Protein AF-W2SS31-F1 (afdb_monomer_lite)

Radius of gyration: 16.58 Å; chains: 1; bounding box: 39×29×46 Å

Sequence (137 aa):
MSKYAPGTTPMRRLLHRMNEWLQSQGPSITYEDWSNKLEEIHVTLGNPLPKKIEWLACAGSKPNLRGYTCGVWTLAHAMAAEAYKTEEHSTTFKPLDEVLEPFHQFIVRFLSCEWCAKNFRKEVVTHKLDQVSTRRV

Secondary structure (DSSP, 8-state):
-TTT--S-HHHHHHHHHHHHHHHTS-S---HHHHHHHHHHHHHHTT--S-SS---STTB-SSTTSBTHHHHHHHHHHHHHHHHHHHTTT-SS--HIIIIIHHHHHHHHHH-S-HHHHHHHHHHHHHTTGGG--SS--

Organism: Necator americanus (NCBI:txid51031)

InterPro domains:
  IPR017905 ERV/ALR sulfhydryl oxidase domain [PF04777] (70-135)
  IPR017905 ERV/ALR sulfhydryl oxidase domain [PS51324] (61-137)
  IPR036774 ERV/ALR sulfhydryl oxidase domain superfamily [G3DSA:1.20.120.310] (58-137)
  IPR036774 ERV/ALR sulfhydryl oxidase domain superfamily [SSF69000] (60-135)
  IPR039798 Sulfhydryl oxidase [PTHR22897] (1-133)
  IPR040986 Sulfhydryl oxidase, flavin adenine dinucleotide (FAD) binding domain [PF18371] (1-61)
  IPR042568 Sulfhydryl oxidase, flavin adenine dinucleotide (FAD) binding domain superfamily [G3DSA:1.20.120.1960] (1-57)

Structure (mmCIF, N/CA/C/O backbone):
data_AF-W2SS31-F1
#
_entry.id   AF-W2SS31-F1
#
loop_
_atom_site.group_PDB
_atom_site.id
_atom_site.type_symbol
_atom_site.label_atom_id
_atom_site.label_alt_id
_atom_site.label_comp_id
_atom_site.label_asym_id
_atom_site.label_entity_id
_atom_site.label_seq_id
_atom_site.pdbx_PDB_ins_code
_atom_site.Cartn_x
_atom_site.Cartn_y
_atom_site.Cartn_z
_atom_site.occupancy
_atom_site.B_iso_or_equiv
_atom_site.auth_seq_id
_atom_site.auth_comp_id
_atom_site.auth_asym_id
_atom_site.auth_atom_id
_atom_site.pdbx_PDB_model_num
ATOM 1 N N . MET A 1 1 ? -0.296 -1.341 5.642 1.00 84.69 1 MET A N 1
ATOM 2 C CA . MET A 1 1 ? 0.264 -2.428 4.797 1.00 84.69 1 MET A CA 1
ATOM 3 C C . MET A 1 1 ? 0.860 -3.559 5.634 1.00 84.69 1 MET A C 1
ATOM 5 O O . MET A 1 1 ? 0.324 -4.651 5.573 1.00 84.69 1 MET A O 1
ATOM 9 N N . SER A 1 2 ? 1.904 -3.334 6.443 1.00 93.31 2 SER A N 1
ATOM 10 C CA . SER A 1 2 ? 2.594 -4.395 7.216 1.00 93.31 2 SER A CA 1
ATOM 11 C C . SER A 1 2 ? 1.685 -5.262 8.106 1.00 93.31 2 SER A C 1
ATOM 13 O O . SER A 1 2 ? 1.937 -6.458 8.243 1.00 93.31 2 SER A O 1
ATOM 15 N N . LYS A 1 3 ? 0.621 -4.676 8.673 1.00 94.38 3 LYS A N 1
ATOM 16 C CA . LYS A 1 3 ? -0.327 -5.360 9.567 1.00 94.38 3 LYS A CA 1
ATOM 17 C C . LYS A 1 3 ? -1.332 -6.260 8.827 1.00 94.38 3 LYS A C 1
ATOM 19 O O . LYS A 1 3 ? -1.432 -7.434 9.158 1.00 94.38 3 LYS A O 1
ATOM 24 N N . TYR A 1 4 ? -2.006 -5.734 7.797 1.00 95.81 4 TYR A N 1
ATOM 25 C CA . TYR A 1 4 ? -3.175 -6.382 7.169 1.00 95.81 4 TYR A CA 1
ATOM 26 C C . TYR A 1 4 ? -2.983 -6.838 5.714 1.00 95.81 4 TYR A C 1
ATOM 28 O O . TYR A 1 4 ? -3.898 -7.417 5.135 1.00 95.81 4 TYR A O 1
ATOM 36 N N . ALA A 1 5 ? -1.847 -6.546 5.069 1.00 94.62 5 ALA A N 1
ATOM 37 C CA . ALA A 1 5 ? -1.655 -6.931 3.670 1.00 94.62 5 ALA A CA 1
ATOM 38 C C . ALA A 1 5 ? -1.584 -8.465 3.526 1.00 94.62 5 ALA A C 1
ATOM 40 O O . ALA A 1 5 ? -0.729 -9.095 4.164 1.00 94.62 5 ALA A O 1
ATOM 41 N N . PRO A 1 6 ? -2.427 -9.071 2.669 1.00 92.50 6 PRO A N 1
ATOM 42 C CA . PRO A 1 6 ? -2.383 -10.504 2.425 1.00 92.50 6 PRO A CA 1
ATOM 43 C C . PRO A 1 6 ? -1.155 -10.867 1.586 1.00 92.50 6 PRO A C 1
ATOM 45 O O . PRO A 1 6 ? -0.845 -10.189 0.611 1.00 92.50 6 PRO A O 1
ATOM 48 N N . GLY A 1 7 ? -0.481 -11.966 1.921 1.00 92.50 7 GLY A N 1
ATOM 49 C CA . GLY A 1 7 ? 0.567 -12.545 1.080 1.00 92.50 7 GLY A CA 1
ATOM 50 C C . GLY A 1 7 ? 1.524 -13.460 1.836 1.00 92.50 7 GLY A C 1
ATOM 51 O O . GLY A 1 7 ? 1.314 -13.791 3.003 1.00 92.50 7 GLY A O 1
ATOM 52 N N . THR A 1 8 ? 2.577 -13.897 1.146 1.00 94.62 8 THR A N 1
ATOM 53 C CA . THR A 1 8 ? 3.532 -14.885 1.666 1.00 94.62 8 THR A CA 1
ATOM 54 C C . THR A 1 8 ? 4.381 -14.321 2.810 1.00 94.62 8 THR A C 1
ATOM 56 O O . THR A 1 8 ? 4.581 -13.109 2.930 1.00 94.62 8 THR A O 1
ATOM 59 N N . THR A 1 9 ? 4.940 -15.199 3.649 1.00 95.06 9 THR A N 1
ATOM 60 C CA . THR A 1 9 ? 5.824 -14.797 4.758 1.00 95.06 9 THR A CA 1
ATOM 61 C C . THR A 1 9 ? 6.988 -13.896 4.315 1.00 95.06 9 THR A C 1
ATOM 63 O O . THR A 1 9 ? 7.195 -12.867 4.962 1.00 95.06 9 THR A O 1
ATOM 66 N N . PRO A 1 10 ? 7.729 -14.193 3.225 1.00 95.81 10 PRO A N 1
ATOM 67 C CA . PRO A 1 10 ? 8.793 -13.307 2.745 1.00 95.81 10 PRO A CA 1
ATOM 68 C C . PRO A 1 10 ? 8.292 -11.907 2.366 1.00 95.81 10 PRO A C 1
ATOM 70 O O . PRO A 1 10 ? 8.909 -10.909 2.736 1.00 95.81 10 PRO A O 1
ATOM 73 N N . MET A 1 11 ? 7.137 -11.821 1.703 1.00 95.81 11 MET A N 1
ATOM 74 C CA . MET A 1 11 ? 6.527 -10.546 1.324 1.00 95.81 11 MET A CA 1
ATOM 75 C C . MET A 1 11 ? 6.117 -9.729 2.555 1.00 95.81 11 MET A C 1
ATOM 77 O O . MET A 1 11 ? 6.418 -8.540 2.650 1.00 95.81 11 MET A O 1
ATOM 81 N N . ARG A 1 12 ? 5.479 -10.368 3.543 1.00 95.88 12 ARG A N 1
ATOM 82 C CA . ARG A 1 12 ? 5.090 -9.706 4.797 1.00 95.88 12 ARG A CA 1
ATOM 83 C C . ARG A 1 12 ? 6.305 -9.215 5.586 1.00 95.88 12 ARG A C 1
ATOM 85 O O . ARG A 1 12 ? 6.264 -8.115 6.131 1.00 95.88 12 ARG A O 1
ATOM 92 N N . ARG A 1 13 ? 7.407 -9.976 5.594 1.00 97.19 13 ARG A N 1
ATOM 93 C CA . ARG A 1 13 ? 8.687 -9.545 6.188 1.00 97.19 13 ARG A CA 1
ATOM 94 C C . ARG A 1 13 ? 9.271 -8.323 5.484 1.00 97.19 13 ARG A C 1
ATOM 96 O O . ARG A 1 13 ? 9.768 -7.437 6.172 1.00 97.19 13 ARG A O 1
ATOM 103 N N . LEU A 1 14 ? 9.181 -8.244 4.154 1.00 97.62 14 LEU A N 1
ATOM 104 C CA . LEU A 1 14 ? 9.594 -7.049 3.410 1.00 97.62 14 LEU A CA 1
ATOM 105 C C . LEU A 1 14 ? 8.787 -5.828 3.856 1.00 97.62 14 LEU A C 1
ATOM 107 O O . LEU A 1 14 ? 9.374 -4.810 4.214 1.00 97.62 14 LEU A O 1
ATOM 111 N N . LEU A 1 15 ? 7.455 -5.941 3.900 1.00 97.19 15 LEU A N 1
ATOM 112 C CA . LEU A 1 15 ? 6.580 -4.844 4.329 1.00 97.19 15 LEU A CA 1
ATOM 113 C C . LEU A 1 15 ? 6.856 -4.412 5.775 1.00 97.19 15 LEU A C 1
ATOM 115 O O . LEU A 1 15 ? 6.804 -3.222 6.074 1.00 97.19 15 LEU A O 1
ATOM 119 N N . HIS A 1 16 ? 7.156 -5.362 6.662 1.00 97.62 16 HIS A N 1
ATOM 120 C CA . HIS A 1 16 ? 7.534 -5.072 8.043 1.00 97.62 16 HIS A CA 1
ATOM 121 C C . HIS A 1 16 ? 8.845 -4.285 8.123 1.00 97.62 16 HIS A C 1
ATOM 123 O O . HIS A 1 16 ? 8.864 -3.213 8.717 1.00 97.62 16 HIS A O 1
ATOM 129 N N . ARG A 1 17 ? 9.910 -4.760 7.463 1.00 98.12 17 ARG A N 1
ATOM 130 C CA . ARG A 1 17 ? 11.226 -4.097 7.482 1.00 98.12 17 ARG A CA 1
ATOM 131 C C . ARG A 1 17 ? 11.199 -2.714 6.839 1.00 98.12 17 ARG A C 1
ATOM 133 O O . ARG A 1 17 ? 11.830 -1.794 7.347 1.00 98.12 17 ARG A O 1
ATOM 140 N N . MET A 1 18 ? 10.445 -2.553 5.750 1.00 98.00 18 MET A N 1
ATOM 141 C CA . MET A 1 18 ? 10.223 -1.240 5.136 1.00 98.00 18 MET A CA 1
ATOM 142 C C . MET A 1 18 ? 9.489 -0.297 6.091 1.00 98.00 18 MET A C 1
ATOM 144 O O . MET A 1 18 ? 9.849 0.871 6.190 1.00 98.00 18 MET A O 1
ATOM 148 N N . ASN A 1 19 ? 8.484 -0.799 6.815 1.00 97.06 19 ASN A N 1
ATOM 149 C CA . ASN A 1 19 ? 7.773 -0.009 7.814 1.00 97.06 19 ASN A CA 1
ATOM 150 C C . ASN A 1 19 ? 8.692 0.397 8.975 1.00 97.06 19 ASN A C 1
ATOM 152 O O . ASN A 1 19 ? 8.699 1.563 9.340 1.00 97.06 19 ASN A O 1
ATOM 156 N N . GLU A 1 20 ? 9.483 -0.525 9.528 1.00 97.69 20 GLU A N 1
ATOM 157 C CA . GLU A 1 20 ? 10.458 -0.218 10.588 1.00 97.69 20 GLU A CA 1
ATOM 158 C C . GLU A 1 20 ? 11.462 0.848 10.146 1.00 97.69 20 GLU A C 1
ATOM 160 O O . GLU A 1 20 ? 11.696 1.810 10.873 1.00 97.69 20 GLU A O 1
ATOM 165 N N . TRP A 1 21 ? 12.009 0.715 8.934 1.00 97.88 21 TRP A N 1
ATOM 166 C CA . TRP A 1 21 ? 12.930 1.707 8.389 1.00 97.88 21 TRP A CA 1
ATOM 167 C C . TRP A 1 21 ? 12.265 3.071 8.196 1.00 97.88 21 TRP A C 1
ATOM 169 O O . TRP A 1 21 ? 12.849 4.076 8.586 1.00 97.88 21 TRP A O 1
ATOM 179 N N . LEU A 1 22 ? 11.046 3.123 7.647 1.00 96.62 22 LEU A N 1
ATOM 180 C CA . LEU A 1 22 ? 10.301 4.376 7.481 1.00 96.62 22 LEU A CA 1
ATOM 181 C C . LEU A 1 22 ? 10.075 5.097 8.815 1.00 96.62 22 LEU A C 1
ATOM 183 O O . LEU A 1 22 ? 10.226 6.312 8.877 1.00 96.62 22 LEU A O 1
ATOM 187 N N . GLN A 1 23 ? 9.742 4.361 9.880 1.00 96.00 23 GLN A N 1
ATOM 188 C CA . GLN A 1 23 ? 9.523 4.935 11.214 1.00 96.00 23 GLN A CA 1
ATOM 189 C C . GLN A 1 23 ? 10.809 5.490 11.845 1.00 96.00 23 GLN A C 1
ATOM 191 O O . GLN A 1 23 ? 10.730 6.315 12.751 1.00 96.00 23 GLN A O 1
ATOM 196 N N . SER A 1 24 ? 11.987 5.061 11.380 1.00 96.62 24 SER A N 1
ATOM 197 C CA . SER A 1 24 ? 13.268 5.611 11.830 1.00 96.62 24 SER A CA 1
ATOM 198 C C . SER A 1 24 ? 13.740 6.815 11.008 1.00 96.62 24 SER A C 1
ATOM 200 O O . SER A 1 24 ? 14.815 7.340 11.295 1.00 96.62 24 SER A O 1
ATOM 202 N N . GLN A 1 25 ? 13.010 7.216 9.961 1.00 96.88 25 GLN A N 1
ATOM 203 C CA . GLN A 1 25 ? 13.379 8.367 9.135 1.00 96.88 25 GLN A CA 1
ATOM 204 C C . GLN A 1 25 ? 12.856 9.680 9.726 1.00 96.88 25 GLN A C 1
ATOM 206 O O . GLN A 1 25 ? 11.920 9.709 10.524 1.00 96.88 25 GLN A O 1
ATOM 211 N N . GLY A 1 26 ? 13.487 10.783 9.321 1.00 94.56 26 GLY A N 1
ATOM 212 C CA . GLY A 1 26 ? 13.047 12.134 9.658 1.00 94.56 26 GLY A CA 1
ATOM 213 C C . GLY A 1 26 ? 11.804 12.583 8.868 1.00 94.56 26 GLY A C 1
ATOM 214 O O . GLY A 1 26 ? 11.118 11.773 8.247 1.00 94.56 26 GLY A O 1
ATOM 215 N N . PRO A 1 27 ? 11.507 13.895 8.845 1.00 95.25 27 PRO A N 1
ATOM 216 C CA . PRO A 1 27 ? 10.314 14.434 8.183 1.00 95.25 27 PRO A CA 1
ATOM 217 C C . PRO A 1 27 ? 10.323 14.294 6.651 1.00 95.25 27 PRO A C 1
ATOM 219 O O . PRO A 1 27 ? 9.293 14.505 6.012 1.00 95.25 27 PRO A O 1
ATOM 222 N N . SER A 1 28 ? 11.467 13.971 6.048 1.00 95.44 28 SER A N 1
ATOM 223 C CA . SER A 1 28 ? 11.618 13.803 4.607 1.00 95.44 28 SER A CA 1
ATOM 224 C C . SER A 1 28 ? 12.581 12.666 4.277 1.00 95.44 28 SER A C 1
ATOM 226 O O . SER A 1 28 ? 13.493 12.356 5.042 1.00 95.44 28 SER A O 1
ATOM 228 N N . ILE A 1 29 ? 12.361 12.064 3.109 1.00 97.19 29 ILE A N 1
ATOM 229 C CA . ILE A 1 29 ? 13.226 11.062 2.481 1.00 97.19 29 ILE A CA 1
ATOM 230 C C . ILE A 1 29 ? 13.355 11.397 0.998 1.00 97.19 29 ILE A C 1
ATOM 232 O O . ILE A 1 29 ? 12.419 11.949 0.407 1.00 97.19 29 ILE A O 1
ATOM 236 N N . THR A 1 30 ? 14.484 11.061 0.381 1.00 97.75 30 THR A N 1
ATOM 237 C CA . THR A 1 30 ? 14.607 11.160 -1.076 1.00 97.75 30 THR A CA 1
ATOM 238 C C . THR A 1 30 ? 14.072 9.898 -1.756 1.00 97.75 30 THR A C 1
ATOM 240 O O . THR A 1 30 ? 13.918 8.838 -1.145 1.00 97.75 30 THR A O 1
ATOM 243 N N . TYR A 1 31 ? 13.790 9.999 -3.057 1.00 96.75 31 TYR A N 1
ATOM 244 C CA . TYR A 1 31 ? 13.461 8.828 -3.875 1.00 96.75 31 TYR A CA 1
ATOM 245 C C . TYR A 1 31 ? 14.611 7.807 -3.912 1.00 96.75 31 TYR A C 1
ATOM 247 O O . TYR A 1 31 ? 14.365 6.601 -3.962 1.00 96.75 31 TYR A O 1
ATOM 255 N N . GLU A 1 32 ? 15.857 8.284 -3.884 1.00 98.31 32 GLU A N 1
ATOM 256 C CA . GLU A 1 32 ? 17.046 7.435 -3.899 1.00 98.31 32 GLU A CA 1
ATOM 257 C C . GLU A 1 32 ? 17.189 6.658 -2.586 1.00 98.31 32 GLU A C 1
ATOM 259 O O . GLU A 1 32 ? 17.354 5.440 -2.632 1.00 98.31 32 GLU A O 1
ATOM 264 N N . ASP A 1 33 ? 16.991 7.309 -1.432 1.00 97.88 33 ASP A N 1
ATOM 265 C CA . ASP A 1 33 ? 16.976 6.637 -0.122 1.00 97.88 33 ASP A CA 1
ATOM 266 C C . ASP A 1 33 ? 15.930 5.516 -0.083 1.00 97.88 33 ASP A C 1
ATOM 268 O O . ASP A 1 33 ? 16.221 4.384 0.312 1.00 97.88 33 ASP A O 1
ATOM 272 N N . TRP A 1 34 ? 14.712 5.820 -0.547 1.00 97.38 34 TRP A N 1
ATOM 273 C CA . TRP A 1 34 ? 13.617 4.855 -0.645 1.00 97.38 34 TRP A CA 1
ATOM 274 C C . TRP A 1 34 ? 13.975 3.664 -1.538 1.00 97.38 34 TRP A C 1
ATOM 276 O O . TRP A 1 34 ? 13.796 2.511 -1.141 1.00 97.38 34 TRP A O 1
ATOM 286 N N . SER A 1 35 ? 14.471 3.939 -2.745 1.00 97.56 35 SER A N 1
ATOM 287 C CA . SER A 1 35 ? 14.748 2.912 -3.753 1.00 97.56 35 SER A CA 1
ATOM 288 C C . SER A 1 35 ? 15.900 2.008 -3.327 1.00 97.56 35 SER A C 1
ATOM 290 O O . SER A 1 35 ? 15.775 0.786 -3.402 1.00 97.56 35 SER A O 1
ATOM 292 N N . ASN A 1 36 ? 16.978 2.596 -2.805 1.00 98.19 36 ASN A N 1
ATOM 293 C CA . ASN A 1 36 ? 18.135 1.856 -2.310 1.00 98.19 36 ASN A CA 1
ATOM 294 C C . ASN A 1 36 ? 17.750 0.967 -1.128 1.00 98.19 36 ASN A C 1
ATOM 296 O O . ASN A 1 36 ? 18.129 -0.206 -1.095 1.00 98.19 36 ASN A O 1
ATOM 300 N N . LYS A 1 37 ? 16.947 1.480 -0.186 1.00 98.25 37 LYS A N 1
ATOM 301 C CA . LYS A 1 37 ? 16.521 0.672 0.958 1.00 98.25 37 LYS A CA 1
ATOM 302 C C . LYS A 1 37 ? 15.588 -0.468 0.561 1.00 98.25 37 LYS A C 1
ATOM 304 O O . LYS A 1 37 ? 15.709 -1.576 1.091 1.00 98.25 37 LYS A O 1
ATOM 309 N N . LEU A 1 38 ? 14.659 -0.205 -0.357 1.00 97.25 38 LEU A N 1
ATOM 310 C CA . LEU A 1 38 ? 13.759 -1.229 -0.874 1.00 97.25 38 LEU A CA 1
ATOM 311 C C . LEU A 1 38 ? 14.544 -2.358 -1.547 1.00 97.25 38 LEU A C 1
ATOM 313 O O . LEU A 1 38 ? 14.287 -3.522 -1.239 1.00 97.25 38 LEU A O 1
ATOM 317 N N . GLU A 1 39 ? 15.510 -2.025 -2.405 1.00 97.62 39 GLU A N 1
ATOM 318 C CA . GLU A 1 39 ? 16.364 -3.010 -3.079 1.00 97.62 39 GLU A CA 1
ATOM 319 C C . GLU A 1 39 ? 17.212 -3.804 -2.074 1.00 97.62 39 GLU A C 1
ATOM 321 O O . GLU A 1 39 ? 17.237 -5.033 -2.129 1.00 97.62 39 GLU A O 1
ATOM 326 N N . GLU A 1 40 ? 17.827 -3.137 -1.090 1.00 98.12 40 GLU A N 1
ATOM 327 C CA . GLU A 1 40 ? 18.591 -3.785 -0.013 1.00 98.12 40 GLU A CA 1
ATOM 328 C C . GLU A 1 40 ? 17.748 -4.850 0.712 1.00 98.12 40 GLU A C 1
ATOM 330 O O . GLU A 1 40 ? 18.165 -6.006 0.859 1.00 98.12 40 GLU A O 1
ATOM 335 N N . ILE A 1 41 ? 16.537 -4.485 1.151 1.00 98.12 41 ILE A N 1
ATOM 336 C CA . ILE A 1 41 ? 15.629 -5.399 1.858 1.00 98.12 41 ILE A CA 1
ATOM 337 C C . ILE A 1 41 ? 15.149 -6.518 0.930 1.00 98.12 41 ILE A C 1
ATOM 339 O O . ILE A 1 41 ? 15.053 -7.671 1.362 1.00 98.12 41 ILE A O 1
ATOM 343 N N . HIS A 1 42 ? 14.835 -6.197 -0.325 1.00 96.81 42 HIS A N 1
ATOM 344 C CA . HIS A 1 42 ? 14.330 -7.153 -1.308 1.00 96.81 42 HIS A CA 1
ATOM 345 C C . HIS A 1 42 ? 15.371 -8.230 -1.623 1.00 96.81 42 HIS A C 1
ATOM 347 O O . HIS A 1 42 ? 15.059 -9.418 -1.499 1.00 96.81 42 HIS A O 1
ATOM 353 N N . VAL A 1 43 ? 16.618 -7.841 -1.892 1.00 97.25 43 VAL A N 1
ATOM 354 C CA . VAL A 1 43 ? 17.752 -8.755 -2.113 1.00 97.25 43 VAL A CA 1
ATOM 355 C C . VAL A 1 43 ? 18.020 -9.603 -0.870 1.00 97.25 43 VAL A C 1
ATOM 357 O O . VAL A 1 43 ? 18.106 -10.828 -0.968 1.00 97.25 43 VAL A O 1
ATOM 360 N N . THR A 1 44 ? 18.066 -8.982 0.313 1.00 97.38 44 THR A N 1
ATOM 361 C CA . THR A 1 44 ? 18.321 -9.679 1.590 1.00 97.38 44 THR A CA 1
ATOM 362 C C . THR A 1 44 ? 17.271 -10.751 1.898 1.00 97.38 44 THR A C 1
ATOM 364 O O . THR A 1 44 ? 17.569 -11.756 2.542 1.00 97.38 44 THR A O 1
ATOM 367 N N . LEU A 1 45 ? 16.028 -10.557 1.450 1.00 97.12 45 LEU A N 1
ATOM 368 C CA . LEU A 1 45 ? 14.925 -11.501 1.645 1.00 97.12 45 LEU A CA 1
ATOM 369 C C . LEU A 1 45 ? 14.740 -12.484 0.478 1.00 97.12 45 LEU A C 1
ATOM 371 O O . LEU A 1 45 ? 13.741 -13.205 0.455 1.00 97.12 45 LEU A O 1
ATOM 375 N N . GLY A 1 46 ? 15.677 -12.539 -0.473 1.00 96.44 46 GLY A N 1
ATOM 376 C CA . GLY A 1 46 ? 15.622 -13.477 -1.595 1.00 96.44 46 GLY A CA 1
ATOM 377 C C . GLY A 1 46 ? 14.641 -13.071 -2.696 1.00 96.44 46 GLY A C 1
ATOM 378 O O . GLY A 1 46 ? 14.065 -13.937 -3.344 1.00 96.44 46 GLY A O 1
ATOM 379 N N . ASN A 1 47 ? 14.465 -11.770 -2.929 1.00 96.06 47 ASN A N 1
ATOM 380 C CA . ASN A 1 47 ? 13.600 -11.188 -3.960 1.00 96.06 47 ASN A CA 1
ATOM 381 C C . ASN A 1 47 ? 12.110 -11.581 -3.833 1.00 96.06 47 ASN A C 1
ATOM 383 O O . ASN A 1 47 ? 11.546 -12.190 -4.743 1.00 96.06 47 ASN A O 1
ATOM 387 N N . PRO A 1 48 ? 11.429 -11.234 -2.723 1.00 95.19 48 PRO A N 1
ATOM 388 C CA . PRO A 1 48 ? 10.077 -11.722 -2.431 1.00 95.19 48 PRO A CA 1
ATOM 389 C C . PRO A 1 48 ? 8.965 -11.138 -3.320 1.00 95.19 48 PRO A C 1
ATOM 391 O O . PRO A 1 48 ? 7.845 -11.644 -3.293 1.00 95.19 48 PRO A O 1
ATOM 394 N N . LEU A 1 49 ? 9.242 -10.068 -4.072 1.00 93.38 49 LEU A N 1
ATOM 395 C CA . LEU A 1 49 ? 8.315 -9.469 -5.044 1.00 93.38 49 LEU A CA 1
ATOM 396 C C . LEU A 1 49 ? 8.791 -9.739 -6.479 1.00 93.38 49 LEU A C 1
ATOM 398 O O . LEU A 1 49 ? 9.998 -9.682 -6.726 1.00 93.38 49 LEU A O 1
ATOM 402 N N . PRO A 1 50 ? 7.877 -9.974 -7.437 1.00 92.56 50 PRO A N 1
ATOM 403 C CA . PRO A 1 50 ? 8.248 -10.205 -8.827 1.00 92.56 50 PRO A CA 1
ATOM 404 C C . PRO A 1 50 ? 8.835 -8.942 -9.472 1.00 92.56 50 PRO A C 1
ATOM 406 O O . PRO A 1 50 ? 8.376 -7.829 -9.226 1.00 92.56 50 PRO A O 1
ATOM 409 N N . LYS A 1 51 ? 9.830 -9.120 -10.353 1.00 89.19 51 LYS A N 1
ATOM 410 C CA . LYS A 1 51 ? 10.466 -8.016 -11.105 1.00 89.19 51 LYS A CA 1
ATOM 411 C C . LYS A 1 51 ? 9.605 -7.479 -12.249 1.00 89.19 51 LYS A C 1
ATOM 413 O O . LYS A 1 51 ? 9.843 -6.381 -12.740 1.00 89.19 51 LYS A O 1
ATOM 418 N N . LYS A 1 52 ? 8.637 -8.272 -12.711 1.00 92.94 52 LYS A N 1
ATOM 419 C CA . LYS A 1 52 ? 7.696 -7.910 -13.771 1.00 92.94 52 LYS A CA 1
ATOM 420 C C . LYS A 1 52 ? 6.282 -7.988 -13.223 1.00 92.94 52 LYS A C 1
ATOM 422 O O . LYS A 1 52 ? 5.955 -8.893 -12.461 1.00 92.94 52 LYS A O 1
ATOM 427 N N . ILE A 1 53 ? 5.461 -7.026 -13.617 1.00 92.38 53 ILE A N 1
ATOM 428 C CA . ILE A 1 53 ? 4.049 -7.000 -13.257 1.00 92.38 53 ILE A CA 1
ATOM 429 C C . ILE A 1 53 ? 3.306 -7.940 -14.204 1.00 92.38 53 ILE A C 1
ATOM 431 O O . ILE A 1 53 ? 3.351 -7.756 -15.419 1.00 92.38 53 ILE A O 1
ATOM 435 N N . GLU A 1 54 ? 2.590 -8.907 -13.639 1.00 94.31 54 GLU A N 1
ATOM 436 C CA . GLU A 1 54 ? 1.725 -9.824 -14.378 1.00 94.31 54 GLU A CA 1
ATOM 437 C C . GLU A 1 54 ? 0.298 -9.718 -13.837 1.00 94.31 54 GLU A C 1
ATOM 439 O O . GLU A 1 54 ? 0.039 -9.926 -12.650 1.00 94.31 54 GLU A O 1
ATOM 444 N N . TRP A 1 55 ? -0.645 -9.366 -14.711 1.00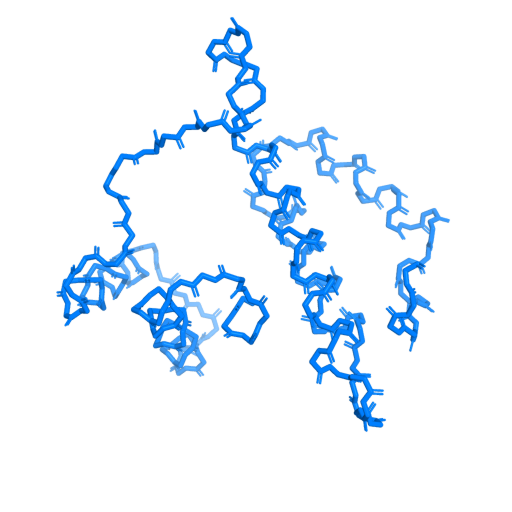 95.56 55 TRP A N 1
ATOM 445 C CA . TRP A 1 55 ? -2.054 -9.271 -14.350 1.00 95.56 55 TRP A CA 1
ATOM 446 C C . TRP A 1 55 ? -2.769 -10.569 -14.716 1.00 95.56 55 TRP A C 1
ATOM 448 O O . TRP A 1 55 ? -2.797 -10.947 -15.882 1.00 95.56 55 TRP A O 1
ATOM 458 N N . LEU A 1 56 ? -3.384 -11.217 -13.725 1.00 94.62 56 LEU A N 1
ATOM 459 C CA . LEU A 1 56 ? -4.264 -12.373 -13.931 1.00 94.62 56 LEU A CA 1
ATOM 460 C C . LEU A 1 56 ? -5.727 -11.922 -13.892 1.00 94.62 56 LEU A C 1
ATOM 462 O O . LEU A 1 56 ? -6.275 -11.449 -14.884 1.00 94.62 56 LEU A O 1
ATOM 466 N N . ALA A 1 57 ? -6.344 -11.947 -12.708 1.00 95.81 57 ALA A N 1
ATOM 467 C CA . ALA A 1 57 ? -7.733 -11.533 -12.520 1.00 95.81 57 ALA A CA 1
ATOM 468 C C . ALA A 1 57 ? -7.974 -10.050 -12.834 1.00 95.81 57 ALA A C 1
ATOM 470 O O . ALA A 1 57 ? -9.103 -9.678 -13.140 1.00 95.81 57 ALA A O 1
ATOM 471 N N . CYS A 1 58 ? -6.934 -9.210 -12.789 1.00 97.56 58 CYS A N 1
ATOM 472 C CA . CYS A 1 58 ? -6.989 -7.791 -13.150 1.00 97.56 58 CYS A CA 1
ATOM 473 C C . CYS A 1 58 ? -6.585 -7.490 -14.604 1.00 97.56 58 CYS A C 1
ATOM 475 O O . CYS A 1 58 ? -6.534 -6.316 -14.972 1.00 97.56 58 CYS A O 1
ATOM 477 N N . ALA A 1 59 ? -6.333 -8.500 -15.444 1.00 97.38 59 ALA A N 1
ATOM 478 C CA . ALA A 1 59 ? -6.018 -8.285 -16.855 1.00 97.38 59 ALA A CA 1
ATOM 479 C C . ALA A 1 59 ? -7.199 -7.643 -17.599 1.00 97.38 59 ALA A C 1
ATOM 481 O O . ALA A 1 59 ? -8.345 -8.088 -17.493 1.00 97.38 59 ALA A O 1
ATOM 482 N N . GLY A 1 60 ? -6.933 -6.566 -18.335 1.00 95.69 60 GLY A N 1
ATOM 483 C CA . GLY A 1 60 ? -7.901 -5.965 -19.247 1.00 95.69 60 GLY A CA 1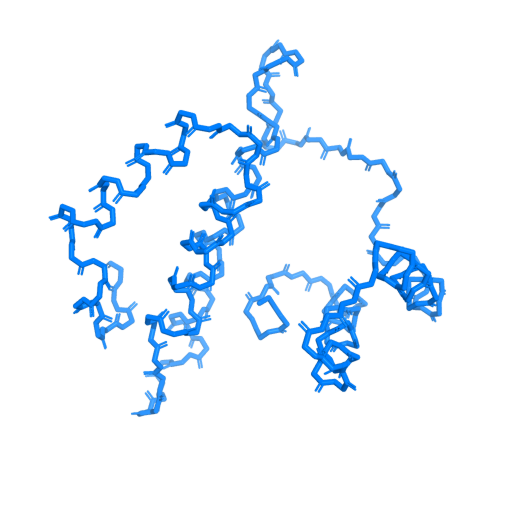
ATOM 484 C C . GLY A 1 60 ? -8.026 -6.756 -20.545 1.00 95.69 60 GLY A C 1
ATOM 485 O O . GLY A 1 60 ? -7.100 -7.447 -20.954 1.00 95.69 60 GLY A O 1
ATOM 486 N N . SER A 1 61 ? -9.148 -6.584 -21.246 1.00 96.69 61 SER A N 1
ATOM 487 C CA . SER A 1 61 ? -9.291 -7.056 -22.633 1.00 96.69 61 SER A CA 1
ATOM 488 C C . SER A 1 61 ? -8.367 -6.318 -23.610 1.00 96.69 61 SER A C 1
ATOM 490 O O . SER A 1 61 ? -8.110 -6.799 -24.709 1.00 96.69 61 SER A O 1
ATOM 492 N N . LYS A 1 62 ? -7.874 -5.138 -23.212 1.00 95.88 62 LYS A N 1
ATOM 493 C CA . LYS A 1 62 ? -6.867 -4.339 -23.915 1.00 95.88 62 LYS A CA 1
ATOM 494 C C . LYS A 1 62 ? -5.789 -3.888 -22.923 1.00 95.88 62 LYS A C 1
ATOM 496 O O . LYS A 1 62 ? -6.117 -3.712 -21.747 1.00 95.88 62 LYS A O 1
ATOM 501 N N . PRO A 1 63 ? -4.548 -3.623 -23.378 1.00 90.75 63 PRO A N 1
ATOM 502 C CA . PRO A 1 63 ? -3.439 -3.246 -22.494 1.00 90.75 63 PRO A CA 1
ATOM 503 C C . PRO A 1 63 ? -3.700 -2.015 -21.615 1.00 90.75 63 PRO A C 1
ATOM 505 O O . PRO A 1 63 ? -3.185 -1.925 -20.508 1.00 90.75 63 PRO A O 1
ATOM 508 N N . ASN A 1 64 ? -4.515 -1.071 -22.089 1.00 91.19 64 ASN A N 1
ATOM 509 C CA . ASN A 1 64 ? -4.831 0.178 -21.395 1.00 91.19 64 ASN A CA 1
ATOM 510 C C . ASN A 1 64 ? -6.068 0.090 -20.478 1.00 91.19 64 ASN A C 1
ATOM 512 O O . ASN A 1 64 ? -6.521 1.112 -19.967 1.00 91.19 64 ASN A O 1
ATOM 516 N N . LEU A 1 65 ? -6.652 -1.099 -20.301 1.00 94.75 65 LEU A N 1
ATOM 517 C CA . LEU A 1 65 ? -7.813 -1.321 -19.440 1.00 94.75 65 LEU A CA 1
ATOM 518 C C . LEU A 1 65 ? -7.409 -2.092 -18.178 1.00 94.75 65 LEU A C 1
ATOM 520 O O . LEU A 1 65 ? -6.617 -3.029 -18.237 1.00 94.75 65 LEU A O 1
ATOM 524 N N . ARG A 1 66 ? -8.045 -1.762 -17.047 1.00 95.56 66 ARG A N 1
ATOM 525 C CA . ARG A 1 66 ? -7.865 -2.438 -15.747 1.00 95.56 66 ARG A CA 1
ATOM 526 C C . ARG A 1 66 ? -6.413 -2.364 -15.243 1.00 95.56 66 ARG A C 1
ATOM 528 O O . ARG A 1 66 ? -5.899 -1.265 -15.053 1.00 95.56 66 ARG A O 1
ATOM 535 N N . GLY A 1 67 ? -5.778 -3.502 -14.953 1.00 95.69 67 GLY A N 1
ATOM 536 C CA . GLY A 1 67 ? -4.408 -3.569 -14.455 1.00 95.69 67 GLY A CA 1
ATOM 537 C C . GLY A 1 67 ? -4.258 -2.933 -13.075 1.00 95.69 67 GLY A C 1
ATOM 538 O O . GLY A 1 67 ? -4.918 -3.341 -12.118 1.00 95.69 67 GLY A O 1
ATOM 539 N N . TYR A 1 68 ? -3.405 -1.913 -12.989 1.00 94.94 68 TYR A N 1
ATOM 540 C CA . TYR A 1 68 ? -2.978 -1.306 -11.729 1.00 94.94 68 TYR A CA 1
ATOM 541 C C . TYR A 1 68 ? -4.134 -0.831 -10.846 1.00 94.94 68 TYR A C 1
ATOM 543 O O . TYR A 1 68 ? -4.195 -1.192 -9.674 1.00 94.94 68 TYR A O 1
ATOM 551 N N . THR A 1 69 ? -5.091 -0.088 -11.403 1.00 95.00 69 THR A N 1
ATOM 552 C CA . THR A 1 69 ? -6.225 0.437 -10.625 1.00 95.00 69 THR A CA 1
ATOM 553 C C . THR A 1 69 ? -7.100 -0.686 -10.067 1.00 95.00 69 THR A C 1
ATOM 555 O O . THR A 1 69 ? -7.501 -0.622 -8.909 1.00 95.00 69 THR A O 1
ATOM 558 N N . CYS A 1 70 ? -7.332 -1.756 -10.837 1.00 97.19 70 CYS A N 1
ATOM 559 C CA . CYS A 1 70 ? -8.016 -2.961 -10.354 1.00 97.19 70 CYS A CA 1
ATOM 560 C C . CYS A 1 70 ? -7.257 -3.619 -9.192 1.00 97.19 70 CYS A C 1
ATOM 562 O O . CYS A 1 70 ? -7.871 -4.002 -8.193 1.00 97.19 70 CYS A O 1
ATOM 564 N N . GLY A 1 71 ? -5.928 -3.717 -9.297 1.00 95.81 71 GLY A N 1
ATOM 565 C CA . GLY A 1 71 ? -5.078 -4.260 -8.238 1.00 95.81 71 GLY A CA 1
ATOM 566 C C . GLY A 1 71 ? -5.144 -3.439 -6.950 1.00 95.81 71 GLY A C 1
ATOM 567 O O . GLY A 1 71 ? -5.317 -4.013 -5.878 1.00 95.81 71 GLY A O 1
ATOM 568 N N . VAL A 1 72 ? -5.086 -2.106 -7.054 1.00 95.75 72 VAL A N 1
ATOM 569 C CA . VAL A 1 72 ? -5.201 -1.188 -5.905 1.00 95.75 72 VAL A CA 1
ATOM 570 C C . VAL A 1 72 ? -6.532 -1.382 -5.177 1.00 95.75 72 VAL A C 1
ATOM 572 O O . VAL A 1 72 ? -6.535 -1.562 -3.961 1.00 95.75 72 VAL A O 1
ATOM 575 N N . TRP A 1 73 ? -7.653 -1.414 -5.906 1.00 96.50 73 TRP A N 1
ATOM 576 C CA . TRP A 1 73 ? -8.973 -1.645 -5.308 1.00 96.50 73 TRP A CA 1
ATOM 577 C C . TRP A 1 73 ? -9.083 -3.014 -4.644 1.00 96.50 73 TRP A C 1
ATOM 579 O O . TRP A 1 73 ? -9.567 -3.125 -3.519 1.00 96.50 73 TRP A O 1
ATOM 589 N N . THR A 1 74 ? -8.588 -4.054 -5.315 1.00 97.06 74 THR A N 1
ATOM 590 C CA . THR A 1 74 ? -8.591 -5.418 -4.774 1.00 97.06 74 THR A CA 1
ATOM 591 C C . THR A 1 74 ? -7.795 -5.486 -3.472 1.00 97.06 74 THR A C 1
ATOM 593 O O . THR A 1 74 ? -8.262 -6.064 -2.493 1.00 97.06 74 THR A O 1
ATOM 596 N N . LEU A 1 75 ? -6.620 -4.852 -3.432 1.00 96.06 75 LEU A N 1
ATOM 597 C CA . LEU A 1 75 ? -5.785 -4.803 -2.238 1.00 96.06 75 LEU A CA 1
ATOM 598 C C . LEU A 1 75 ? -6.457 -4.034 -1.095 1.00 96.06 75 LEU A C 1
ATOM 600 O O . LEU A 1 75 ? -6.421 -4.499 0.043 1.00 96.06 75 LEU A O 1
ATOM 604 N N . ALA A 1 76 ? -7.095 -2.899 -1.392 1.00 96.00 76 ALA A N 1
ATOM 605 C CA . ALA A 1 76 ? -7.812 -2.107 -0.397 1.00 96.00 76 ALA A CA 1
ATOM 606 C C . ALA A 1 76 ? -8.929 -2.905 0.279 1.00 96.00 76 ALA A C 1
ATOM 608 O O . ALA A 1 76 ? -8.974 -2.999 1.508 1.00 96.00 76 ALA A O 1
ATOM 609 N N . HIS A 1 77 ? -9.777 -3.556 -0.516 1.00 96.12 77 HIS A N 1
ATOM 610 C CA . HIS A 1 77 ? -10.861 -4.377 0.016 1.00 96.12 77 HIS A CA 1
ATOM 611 C C . HIS A 1 77 ? -10.353 -5.620 0.751 1.00 96.12 77 HIS A C 1
ATOM 613 O O . HIS A 1 77 ? -10.890 -5.960 1.804 1.00 96.12 77 HIS A O 1
ATOM 619 N N . ALA A 1 78 ? -9.296 -6.272 0.257 1.00 96.44 78 ALA A N 1
ATOM 620 C CA . ALA A 1 78 ? -8.707 -7.420 0.939 1.00 96.44 78 ALA A CA 1
ATOM 621 C C . ALA A 1 78 ? -8.133 -7.039 2.313 1.00 96.44 78 ALA A C 1
ATOM 623 O O . ALA A 1 78 ? -8.358 -7.752 3.286 1.00 96.44 78 ALA A O 1
ATOM 624 N N . MET A 1 79 ? -7.448 -5.896 2.418 1.00 96.25 79 MET A N 1
ATOM 625 C CA . MET A 1 79 ? -6.918 -5.406 3.693 1.00 96.25 79 MET A CA 1
ATOM 626 C C . MET A 1 79 ? -8.018 -5.000 4.676 1.00 96.25 79 MET A C 1
ATOM 628 O O . MET A 1 79 ? -7.882 -5.267 5.867 1.00 96.25 79 MET A O 1
ATOM 632 N N . ALA A 1 80 ? -9.108 -4.392 4.201 1.00 94.81 80 ALA A N 1
ATOM 633 C CA . ALA A 1 80 ? -10.257 -4.084 5.051 1.00 94.81 80 ALA A CA 1
ATOM 634 C C . ALA A 1 80 ? -10.925 -5.360 5.591 1.00 94.81 80 ALA A C 1
ATOM 636 O O . ALA A 1 80 ? -11.231 -5.446 6.780 1.00 94.81 80 ALA A O 1
ATOM 637 N N . ALA A 1 81 ? -11.089 -6.377 4.739 1.00 95.12 81 ALA A N 1
ATOM 638 C CA . ALA A 1 81 ? -11.621 -7.674 5.145 1.00 95.12 81 ALA A CA 1
ATOM 639 C C . ALA A 1 81 ? -10.691 -8.414 6.123 1.00 95.12 81 ALA A C 1
ATOM 641 O O . ALA A 1 81 ? -11.175 -9.070 7.044 1.00 95.12 81 ALA A O 1
ATOM 642 N N . GLU A 1 82 ? -9.371 -8.308 5.948 1.00 95.25 82 GLU A N 1
ATOM 643 C CA . GLU A 1 82 ? -8.402 -8.880 6.885 1.00 95.25 82 GLU A CA 1
ATOM 644 C C . GLU A 1 82 ? -8.466 -8.170 8.239 1.00 95.25 82 GLU A C 1
ATOM 646 O O . GLU A 1 82 ? -8.616 -8.832 9.261 1.00 95.25 82 GLU A O 1
ATOM 651 N N . ALA A 1 83 ? -8.477 -6.833 8.255 1.00 94.81 83 ALA A N 1
ATOM 652 C CA . ALA A 1 83 ? -8.619 -6.060 9.486 1.00 94.81 83 ALA A CA 1
ATOM 653 C C . ALA A 1 83 ? -9.910 -6.408 10.245 1.00 94.81 83 ALA A C 1
ATOM 655 O O . ALA A 1 83 ? -9.871 -6.598 11.458 1.00 94.81 83 ALA A O 1
ATOM 656 N N . TYR A 1 84 ? -11.036 -6.592 9.543 1.00 93.19 84 TYR A N 1
ATOM 657 C CA . TYR A 1 84 ? -12.292 -7.042 10.157 1.00 93.19 84 TYR A CA 1
ATOM 658 C C . TYR A 1 84 ? -12.150 -8.358 10.934 1.00 93.19 84 TYR A C 1
ATOM 660 O O . TYR A 1 84 ? -12.781 -8.513 11.985 1.00 93.19 84 TYR A O 1
ATOM 668 N N . LYS A 1 85 ? -11.35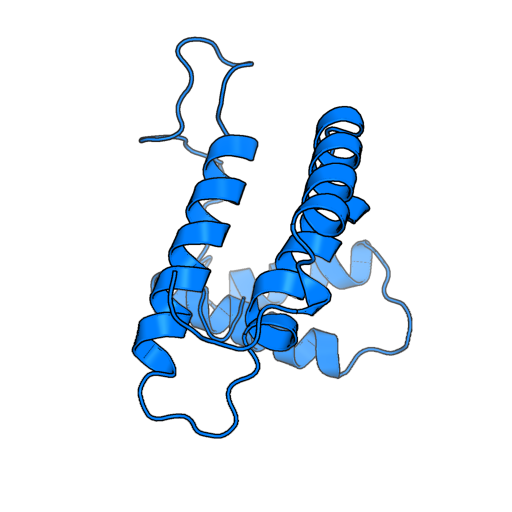5 -9.301 10.412 1.00 93.31 85 LYS A N 1
ATOM 669 C CA . LYS A 1 85 ? -11.113 -10.611 11.030 1.00 93.31 85 LYS A CA 1
ATOM 670 C C . LYS A 1 85 ? -10.080 -10.521 12.147 1.00 93.31 85 LYS A C 1
ATOM 672 O O . LYS A 1 85 ? -10.332 -11.004 13.244 1.00 93.31 85 LYS A O 1
ATOM 677 N N . THR A 1 86 ? -8.929 -9.905 11.878 1.00 93.50 86 THR A N 1
ATOM 678 C CA . THR A 1 86 ? -7.820 -9.800 12.837 1.00 93.50 86 THR A CA 1
ATOM 679 C C . THR A 1 86 ? -8.232 -9.042 14.098 1.00 93.50 86 THR A C 1
ATOM 681 O O . THR A 1 86 ? -7.822 -9.400 15.197 1.00 93.50 86 THR A O 1
ATOM 684 N N . GLU A 1 87 ? -9.074 -8.020 13.949 1.00 94.81 87 GLU A N 1
ATOM 685 C CA . GLU A 1 87 ? -9.447 -7.105 15.029 1.00 94.81 87 GLU A CA 1
ATOM 686 C C . GLU A 1 87 ? -10.813 -7.443 15.650 1.00 94.81 87 GLU A C 1
ATOM 688 O O . GLU A 1 87 ? -11.423 -6.610 16.317 1.00 94.81 87 GLU A O 1
ATOM 693 N N . GLU A 1 88 ? -11.318 -8.666 15.454 1.00 91.81 88 GLU A N 1
ATOM 694 C CA . GLU A 1 88 ? -12.654 -9.081 15.905 1.00 91.81 88 GLU A CA 1
ATOM 695 C C . GLU A 1 88 ? -12.906 -8.848 17.405 1.00 91.81 88 GLU A C 1
ATOM 697 O O . GLU A 1 88 ? -14.002 -8.428 17.789 1.00 91.81 88 GLU A O 1
ATOM 702 N N . HIS A 1 89 ? -11.891 -9.081 18.234 1.00 92.38 89 HIS A N 1
ATOM 703 C CA . HIS A 1 89 ? -11.952 -8.931 19.691 1.00 92.38 89 HIS A CA 1
ATOM 704 C C . HIS A 1 89 ? -11.183 -7.707 20.209 1.00 92.38 89 HIS A C 1
ATOM 706 O O . HIS A 1 89 ? -10.974 -7.565 21.413 1.00 92.38 89 HIS A O 1
ATOM 712 N N . SER A 1 90 ? -10.745 -6.826 19.310 1.00 92.25 90 SER A N 1
ATOM 713 C CA . SER A 1 90 ? -9.947 -5.653 19.649 1.00 92.25 90 SER A CA 1
ATOM 714 C C . SER A 1 90 ? -10.850 -4.500 20.076 1.00 92.25 90 SER A C 1
ATOM 716 O O . SER A 1 90 ? -11.658 -3.999 19.296 1.00 92.25 90 SER A O 1
ATOM 718 N N . THR A 1 91 ? -10.715 -4.054 21.325 1.00 90.00 91 THR A N 1
ATOM 719 C CA . THR A 1 91 ? -11.437 -2.879 21.848 1.00 90.00 91 THR A CA 1
ATOM 720 C C . THR A 1 91 ? -10.749 -1.561 21.498 1.00 90.00 91 THR A C 1
ATOM 722 O O . THR A 1 91 ? -11.325 -0.493 21.693 1.00 90.00 91 THR A O 1
ATOM 725 N N . THR A 1 92 ? -9.521 -1.628 20.981 1.00 92.81 92 THR A N 1
ATOM 726 C CA . THR A 1 92 ? -8.685 -0.471 20.641 1.00 92.81 92 THR A CA 1
ATOM 727 C C . THR A 1 92 ? -8.547 -0.247 19.141 1.00 92.81 92 THR A C 1
ATOM 729 O O . THR A 1 92 ? -7.887 0.712 18.745 1.00 92.81 92 THR A O 1
ATOM 732 N N . PHE A 1 93 ? -9.123 -1.122 18.312 1.00 93.62 93 PHE A N 1
ATOM 733 C CA . PHE A 1 93 ? -9.051 -1.009 16.860 1.00 93.62 93 PHE A CA 1
ATOM 734 C C . PHE A 1 93 ? -9.672 0.302 16.381 1.00 93.62 93 PHE A C 1
ATOM 736 O O . PHE A 1 93 ? -10.805 0.632 16.743 1.00 93.62 93 PHE A O 1
ATOM 743 N N . LYS A 1 94 ? -8.941 1.028 15.532 1.00 93.81 94 LYS A N 1
ATOM 744 C CA . LYS A 1 94 ? -9.416 2.264 14.902 1.00 93.81 94 LYS A CA 1
ATOM 745 C C . LYS A 1 94 ? -9.534 2.059 13.388 1.00 93.81 94 LYS A C 1
ATOM 747 O O . LYS A 1 94 ? -8.555 2.281 12.677 1.00 93.81 94 LYS A O 1
ATOM 752 N N . PRO A 1 95 ? -10.713 1.654 12.867 1.00 93.25 95 PRO A N 1
ATOM 753 C CA . PRO A 1 95 ? -10.888 1.343 11.444 1.00 93.25 95 PRO A CA 1
ATOM 754 C C . PRO A 1 95 ? -10.498 2.496 10.515 1.00 93.25 95 PRO A C 1
ATOM 756 O O . PRO A 1 95 ? -9.895 2.276 9.462 1.00 93.25 95 PRO A O 1
ATOM 759 N N . LEU A 1 96 ? -10.824 3.725 10.925 1.00 94.31 96 LEU A N 1
ATOM 760 C CA . LEU A 1 96 ? -10.465 4.935 10.201 1.00 94.31 96 LEU A CA 1
ATOM 761 C C . LEU A 1 96 ? -8.943 5.072 10.074 1.00 94.31 96 LEU A C 1
ATOM 763 O O . LEU A 1 96 ? -8.420 5.032 8.964 1.00 94.31 96 LEU A O 1
ATOM 767 N N . ASP A 1 97 ? -8.239 5.162 11.202 1.00 94.56 97 ASP A N 1
ATOM 768 C CA . ASP A 1 97 ? -6.800 5.447 11.240 1.00 94.56 97 ASP A CA 1
ATOM 769 C C . ASP A 1 97 ? -5.951 4.299 10.674 1.00 94.56 97 ASP A C 1
ATOM 771 O O . ASP A 1 97 ? -4.927 4.521 10.028 1.00 94.56 97 ASP A O 1
ATOM 775 N N . GLU A 1 98 ? -6.359 3.052 10.917 1.00 94.56 98 GLU A N 1
ATOM 776 C CA . GLU A 1 98 ? -5.548 1.879 10.588 1.00 94.56 98 GLU A CA 1
ATOM 777 C C . GLU A 1 98 ? -5.781 1.337 9.171 1.00 94.56 98 GLU A C 1
ATOM 779 O O . GLU A 1 98 ? -4.910 0.644 8.630 1.00 94.56 98 GLU A O 1
ATOM 784 N N . VAL A 1 99 ? -6.941 1.623 8.565 1.00 94.31 99 VAL A N 1
ATOM 785 C CA . VAL A 1 99 ? -7.332 1.064 7.261 1.00 94.31 99 VAL A CA 1
ATOM 786 C C . VAL A 1 99 ? -7.771 2.149 6.286 1.00 94.31 99 VAL A C 1
ATOM 788 O O . VAL A 1 99 ? -7.144 2.300 5.237 1.00 94.31 99 VAL A O 1
ATOM 791 N N . LEU A 1 100 ? -8.834 2.894 6.595 1.00 95.19 100 LEU A N 1
ATOM 792 C CA . LEU A 1 100 ? -9.489 3.763 5.611 1.00 95.19 100 LEU A CA 1
ATOM 793 C C . LEU A 1 100 ? -8.654 4.991 5.251 1.00 95.19 100 LEU A C 1
ATOM 795 O O . LEU A 1 100 ? -8.470 5.282 4.068 1.00 95.19 100 LEU A O 1
ATOM 799 N N . GLU A 1 101 ? -8.115 5.682 6.250 1.00 95.69 101 GLU A N 1
ATOM 800 C CA . GLU A 1 101 ? -7.342 6.904 6.055 1.00 95.69 101 GLU A CA 1
ATOM 801 C C . GLU A 1 101 ? -6.029 6.654 5.287 1.00 95.69 101 GLU A C 1
ATOM 803 O O . GLU A 1 101 ? -5.743 7.401 4.347 1.00 95.69 101 GLU A O 1
ATOM 808 N N . PRO A 1 102 ? -5.269 5.566 5.539 1.00 95.50 102 PRO A N 1
ATOM 809 C CA . PRO A 1 102 ? -4.142 5.189 4.688 1.00 95.50 102 PRO A CA 1
ATOM 810 C C . PRO A 1 102 ? -4.502 5.035 3.203 1.00 95.50 102 PRO A C 1
ATOM 812 O O . PRO A 1 102 ? -3.766 5.525 2.342 1.00 95.50 102 PRO A O 1
ATOM 815 N N . PHE A 1 103 ? -5.629 4.390 2.875 1.00 95.62 103 PHE A N 1
ATOM 816 C CA . PHE A 1 103 ? -6.069 4.252 1.480 1.00 95.62 103 PHE A CA 1
ATOM 817 C C . PHE A 1 103 ? -6.578 5.567 0.898 1.00 95.62 103 PHE A C 1
ATOM 819 O O . PHE A 1 103 ? -6.283 5.867 -0.260 1.00 95.62 103 PHE A O 1
ATOM 826 N N . HIS A 1 104 ? -7.277 6.376 1.693 1.00 96.12 104 HIS A N 1
ATOM 827 C CA . HIS A 1 104 ? -7.694 7.714 1.295 1.00 96.12 104 HIS A CA 1
ATOM 828 C C . HIS A 1 104 ? -6.490 8.584 0.920 1.00 96.12 104 HIS A C 1
ATOM 830 O O . HIS A 1 104 ? -6.444 9.118 -0.194 1.00 96.12 104 HIS A O 1
ATOM 836 N N . GLN A 1 105 ? -5.477 8.660 1.784 1.00 96.75 105 GLN A N 1
ATOM 837 C CA . GLN A 1 105 ? -4.264 9.430 1.514 1.00 96.75 105 GLN A CA 1
ATOM 838 C C . GLN A 1 105 ? -3.468 8.851 0.343 1.00 96.75 105 GLN A C 1
ATOM 840 O O . GLN A 1 105 ? -2.956 9.615 -0.478 1.00 96.75 105 GLN A O 1
ATOM 845 N N . PHE A 1 106 ? -3.407 7.523 0.205 1.00 96.81 106 PHE A N 1
ATOM 846 C CA . PHE A 1 106 ? -2.759 6.891 -0.941 1.00 96.81 106 PHE A CA 1
ATOM 847 C C . PHE A 1 106 ? -3.422 7.283 -2.266 1.00 96.81 106 PHE A C 1
ATOM 849 O O . PHE A 1 106 ? -2.747 7.755 -3.182 1.00 96.81 106 PHE A O 1
ATOM 856 N N . ILE A 1 107 ? -4.746 7.135 -2.363 1.00 96.69 107 ILE A N 1
ATOM 857 C CA . ILE A 1 107 ? -5.502 7.453 -3.580 1.00 96.69 107 ILE A CA 1
ATOM 858 C C . ILE A 1 107 ? -5.364 8.934 -3.923 1.00 96.69 107 ILE A C 1
ATOM 860 O O . ILE A 1 107 ? -5.160 9.286 -5.081 1.00 96.69 107 ILE A O 1
ATOM 864 N N . VAL A 1 108 ? -5.444 9.810 -2.925 1.00 96.00 108 VAL A N 1
ATOM 865 C CA . VAL A 1 108 ? -5.423 11.254 -3.155 1.00 96.00 108 VAL A CA 1
ATOM 866 C C . VAL A 1 108 ? -4.031 11.786 -3.513 1.00 96.00 108 VAL A C 1
ATOM 868 O O . VAL A 1 108 ? -3.943 12.779 -4.236 1.00 96.00 108 VAL A O 1
ATOM 871 N N . ARG A 1 109 ? -2.953 11.166 -3.019 1.00 95.69 109 ARG A N 1
ATOM 872 C CA . ARG A 1 109 ? -1.581 11.678 -3.196 1.00 95.69 109 ARG A CA 1
ATOM 873 C C . ARG A 1 109 ? -0.750 10.928 -4.230 1.00 95.69 109 ARG A C 1
ATOM 875 O O . ARG A 1 109 ? 0.132 11.537 -4.823 1.00 95.69 109 ARG A O 1
ATOM 882 N N . PHE A 1 110 ? -0.995 9.634 -4.427 1.00 95.62 110 PHE A N 1
ATOM 883 C CA . PHE A 1 110 ? -0.099 8.759 -5.193 1.00 95.62 110 PHE A CA 1
ATOM 884 C C . PHE A 1 110 ? -0.770 8.049 -6.372 1.00 95.62 110 PHE A C 1
ATOM 886 O O . PHE A 1 110 ? -0.071 7.566 -7.265 1.00 95.62 110 PHE A O 1
ATOM 893 N N . LEU A 1 111 ? -2.104 7.975 -6.428 1.00 94.88 111 LEU A N 1
ATOM 894 C CA . LEU A 1 111 ? -2.774 7.414 -7.599 1.00 94.88 111 LEU A CA 1
ATOM 895 C C . LEU A 1 111 ? -2.650 8.383 -8.782 1.00 94.88 111 LEU A C 1
ATOM 897 O O . LEU A 1 111 ? -3.163 9.495 -8.741 1.00 94.88 111 LEU A O 1
ATOM 901 N N . SER A 1 112 ? -2.032 7.932 -9.873 1.00 91.06 112 SER A N 1
ATOM 902 C CA . SER A 1 112 ? -1.713 8.787 -11.028 1.00 91.06 112 SER A CA 1
ATOM 903 C C . SER A 1 112 ? -2.935 9.387 -11.742 1.00 91.06 112 SER A C 1
ATOM 905 O O . SER A 1 112 ? -2.802 10.359 -12.477 1.00 91.06 112 SER A O 1
ATOM 907 N N . CYS A 1 113 ? -4.130 8.814 -11.566 1.00 94.19 113 CYS A N 1
ATOM 908 C CA . CYS A 1 113 ? -5.359 9.328 -12.167 1.00 94.19 113 CYS A CA 1
ATOM 909 C C . CYS A 1 113 ? -5.952 10.465 -11.319 1.00 94.19 113 CYS A C 1
ATOM 911 O O . CYS A 1 113 ? -6.728 10.218 -10.393 1.00 94.19 113 CYS A O 1
ATOM 913 N N . GLU A 1 114 ? -5.650 11.712 -11.682 1.00 94.69 114 GLU A N 1
ATOM 914 C CA . GLU A 1 114 ? -6.137 12.908 -10.978 1.00 94.69 114 GLU A CA 1
ATOM 915 C C . GLU A 1 114 ? -7.672 12.963 -10.891 1.00 94.69 114 GLU A C 1
ATOM 917 O O . GLU A 1 114 ? -8.241 13.221 -9.829 1.00 94.69 114 GLU A O 1
ATOM 922 N N . TRP A 1 115 ? -8.368 12.653 -11.990 1.00 96.50 115 TRP A N 1
ATOM 923 C CA . TRP A 1 115 ? -9.833 12.639 -12.014 1.00 96.50 115 TRP A CA 1
ATOM 924 C C . TRP A 1 115 ? -10.419 11.577 -11.071 1.00 96.50 115 TRP A C 1
ATOM 926 O O . TRP A 1 115 ? -11.400 11.831 -10.371 1.00 96.50 115 TRP A O 1
ATOM 936 N N . CYS A 1 116 ? -9.780 10.408 -10.992 1.00 95.56 116 CYS A N 1
ATOM 937 C CA . CYS A 1 116 ? -10.159 9.343 -10.069 1.00 95.56 116 CYS A CA 1
ATOM 938 C C . CYS A 1 116 ? -9.973 9.793 -8.613 1.00 95.56 116 CYS A C 1
ATOM 940 O O . CYS A 1 116 ? -10.882 9.623 -7.804 1.00 95.56 116 CYS A O 1
ATOM 942 N N . ALA A 1 117 ? -8.837 10.422 -8.293 1.00 96.38 117 ALA A N 1
ATOM 943 C CA . ALA A 1 117 ? -8.560 10.966 -6.965 1.00 96.38 117 ALA A CA 1
ATOM 944 C C . ALA A 1 117 ? -9.567 12.060 -6.564 1.00 96.38 117 ALA A C 1
ATOM 946 O O . ALA A 1 117 ? -10.052 12.077 -5.431 1.00 96.38 117 ALA A O 1
ATOM 947 N N . LYS A 1 118 ? -9.941 12.943 -7.501 1.00 97.25 118 LYS A N 1
ATOM 948 C CA . LYS A 1 118 ? -10.951 13.989 -7.281 1.00 97.25 118 LYS A CA 1
ATOM 949 C C . LYS A 1 118 ? -12.328 13.402 -6.970 1.00 97.25 118 LYS A C 1
ATOM 951 O O . LYS A 1 118 ? -12.964 13.840 -6.011 1.00 97.25 118 LYS A O 1
ATOM 956 N N . ASN A 1 119 ? -1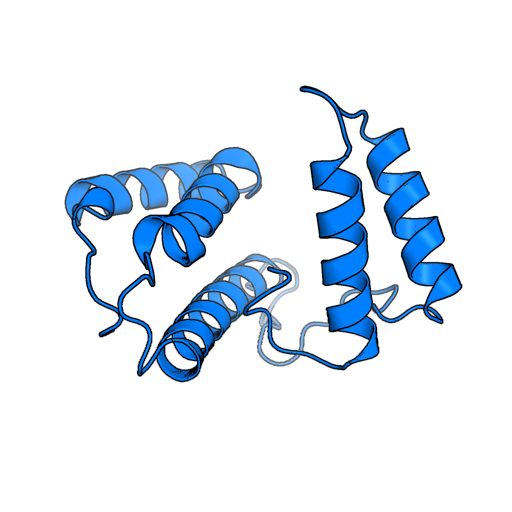2.781 12.421 -7.751 1.00 97.44 119 ASN A N 1
ATOM 957 C CA . ASN A 1 119 ? -14.056 11.751 -7.488 1.00 97.44 119 ASN A CA 1
ATOM 958 C C . ASN A 1 119 ? -14.025 10.979 -6.173 1.00 97.44 119 ASN A C 1
ATOM 960 O O . ASN A 1 119 ? -14.955 11.102 -5.387 1.00 97.44 119 ASN A O 1
ATOM 964 N N . PHE A 1 120 ? -12.936 10.265 -5.883 1.00 97.12 120 PHE A N 1
ATOM 965 C CA . PHE A 1 120 ? -12.795 9.570 -4.609 1.00 97.12 120 PHE A CA 1
ATOM 966 C C . PHE A 1 120 ? -12.914 10.536 -3.426 1.00 97.12 120 PHE A C 1
ATOM 968 O O . PHE A 1 120 ? -13.707 10.297 -2.523 1.00 97.12 120 PHE A O 1
ATOM 975 N N . ARG A 1 121 ? -12.218 11.681 -3.463 1.00 96.56 121 ARG A N 1
ATOM 976 C CA . ARG A 1 121 ? -12.322 12.715 -2.419 1.00 96.56 121 ARG A CA 1
ATOM 977 C C . ARG A 1 121 ? -13.758 13.218 -2.233 1.00 96.56 121 ARG A C 1
ATOM 979 O O . ARG A 1 121 ? -14.173 13.466 -1.105 1.00 96.56 121 ARG A O 1
ATOM 986 N N . LYS A 1 122 ? -14.521 13.368 -3.320 1.00 97.69 122 LYS A N 1
ATOM 987 C CA . LYS A 1 122 ? -15.940 13.742 -3.241 1.00 97.69 122 LYS A CA 1
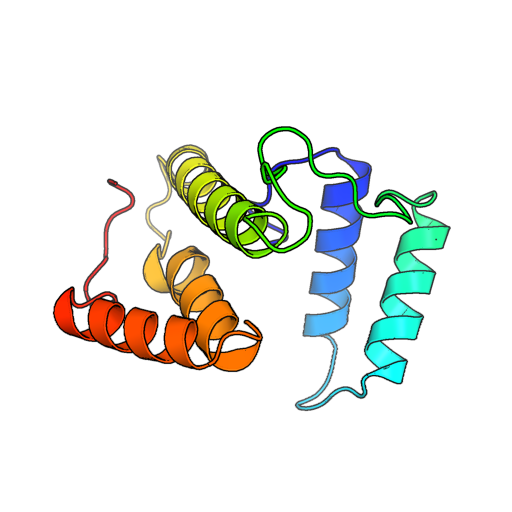ATOM 988 C C . LYS A 1 122 ? -16.742 12.688 -2.472 1.00 97.69 122 LYS A C 1
ATOM 990 O O . LYS A 1 122 ? -17.525 13.059 -1.599 1.00 97.69 122 LYS A O 1
ATOM 995 N N . GLU A 1 123 ? -16.534 11.407 -2.760 1.00 97.00 123 GLU A N 1
ATOM 996 C CA . GLU A 1 123 ? -17.237 10.315 -2.075 1.00 97.00 123 GLU A CA 1
ATOM 997 C C . GLU A 1 123 ? -16.835 10.199 -0.599 1.00 97.00 123 GLU A C 1
ATOM 999 O O . GLU A 1 123 ? -17.705 10.028 0.249 1.00 97.00 123 GLU A O 1
ATOM 1004 N N . VAL A 1 124 ? -15.555 10.404 -0.265 1.00 96.25 124 VAL A N 1
ATOM 1005 C CA . VAL A 1 124 ? -15.058 10.460 1.127 1.00 96.25 124 VAL A CA 1
ATOM 1006 C C . VAL A 1 124 ? -15.838 11.481 1.960 1.00 96.25 124 VAL A C 1
ATOM 1008 O O . VAL A 1 124 ? -16.260 11.172 3.074 1.00 96.25 124 VAL A O 1
ATOM 1011 N N . VAL A 1 125 ? -16.071 12.680 1.413 1.00 96.56 125 VAL A N 1
ATOM 1012 C CA . VAL A 1 125 ? -16.854 13.736 2.079 1.00 96.56 125 VAL A CA 1
ATOM 1013 C C . VAL A 1 125 ? -18.344 13.394 2.101 1.00 96.56 125 VAL A C 1
ATOM 1015 O O . VAL A 1 125 ? -18.991 13.508 3.138 1.00 96.56 125 VAL A O 1
ATOM 1018 N N . THR A 1 126 ? -18.892 12.960 0.964 1.00 97.44 126 THR A N 1
ATOM 1019 C CA . THR A 1 126 ? -20.327 12.657 0.809 1.00 97.44 126 THR A CA 1
ATOM 1020 C C . THR A 1 126 ? -20.775 11.565 1.778 1.00 97.44 126 THR A C 1
ATOM 1022 O O . THR A 1 126 ? -21.831 11.678 2.399 1.00 97.44 126 THR A O 1
ATOM 1025 N N . HIS A 1 127 ? -19.945 10.539 1.949 1.00 95.25 127 HIS A N 1
ATOM 1026 C CA . HIS A 1 127 ? -20.220 9.389 2.799 1.00 95.25 127 HIS A CA 1
ATOM 1027 C C . HIS A 1 127 ? -19.598 9.484 4.196 1.00 95.25 127 HIS A C 1
ATOM 1029 O O . HIS A 1 127 ? -19.667 8.508 4.938 1.00 95.25 127 HIS A O 1
ATOM 1035 N N . LYS A 1 128 ? -19.055 10.652 4.575 1.00 94.50 128 LYS A N 1
ATOM 1036 C CA . LYS A 1 128 ? -18.539 10.940 5.924 1.00 94.50 128 LYS A CA 1
ATOM 1037 C C . LYS A 1 128 ? -17.596 9.849 6.430 1.00 94.50 128 LYS A C 1
ATOM 1039 O O . LYS A 1 128 ? -17.827 9.232 7.470 1.00 94.50 128 LYS A O 1
ATOM 1044 N N . LEU A 1 129 ? -16.546 9.577 5.655 1.00 93.69 129 LEU A N 1
ATOM 1045 C CA . LEU A 1 129 ? -15.552 8.550 5.983 1.00 93.69 129 LEU A CA 1
ATOM 1046 C C . LEU A 1 129 ? -14.955 8.748 7.391 1.00 93.69 129 LEU A C 1
ATOM 1048 O O . LEU A 1 129 ? -14.665 7.770 8.074 1.00 93.69 129 LEU A O 1
ATOM 1052 N N . ASP A 1 130 ? -14.855 9.997 7.852 1.00 92.88 130 ASP A N 1
ATOM 1053 C CA . ASP A 1 130 ? -14.415 10.399 9.194 1.00 92.88 130 ASP A CA 1
ATOM 1054 C C . ASP A 1 130 ? -15.314 9.884 10.335 1.00 92.88 130 ASP A C 1
ATOM 1056 O O . ASP A 1 130 ? -14.898 9.860 11.491 1.00 92.88 130 ASP A O 1
ATOM 1060 N N . GLN A 1 131 ? -16.533 9.438 10.024 1.00 93.00 131 GLN A N 1
ATOM 1061 C CA . GLN A 1 131 ? -17.497 8.911 10.995 1.00 93.00 131 GLN A CA 1
ATOM 1062 C C . GLN A 1 131 ? -17.512 7.380 11.064 1.00 93.00 131 GLN A C 1
ATOM 1064 O O . GLN A 1 131 ? -18.265 6.807 11.857 1.00 93.00 131 GLN A O 1
ATOM 1069 N N . VAL A 1 132 ? -16.691 6.690 10.266 1.00 90.19 132 VAL A N 1
ATOM 1070 C CA . VAL A 1 132 ? -16.619 5.226 10.295 1.00 90.19 132 VAL A CA 1
ATOM 1071 C C . VAL A 1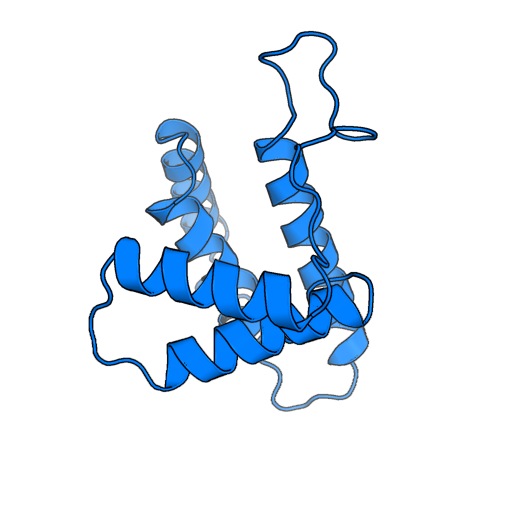 132 ? -15.887 4.762 11.556 1.00 90.19 132 VAL A C 1
ATOM 1073 O O . VAL A 1 132 ? -14.668 4.858 11.671 1.00 90.19 132 VAL A O 1
ATOM 1076 N N . SER A 1 133 ? -16.652 4.222 12.506 1.00 86.00 133 SER A N 1
ATOM 1077 C CA . SER A 1 133 ? -16.165 3.820 13.834 1.00 86.00 133 SER A CA 1
ATOM 1078 C C . SER A 1 133 ? -16.221 2.316 14.099 1.00 86.00 133 SER A C 1
ATOM 1080 O O . SER A 1 133 ? -15.727 1.854 15.124 1.00 86.00 133 SER A O 1
ATOM 1082 N N . THR A 1 134 ? -16.812 1.532 13.194 1.00 82.56 134 THR A N 1
ATOM 1083 C CA . THR A 1 134 ? -16.972 0.085 13.386 1.00 82.56 134 THR A CA 1
ATOM 1084 C C . THR A 1 134 ? -16.267 -0.701 12.296 1.00 82.56 134 THR A C 1
ATOM 1086 O O . THR A 1 134 ? -16.113 -0.230 11.174 1.00 82.56 134 THR A O 1
ATOM 1089 N N . ARG A 1 135 ? -15.879 -1.937 12.625 1.00 76.00 135 ARG A N 1
ATOM 1090 C CA . ARG A 1 135 ? -15.295 -2.873 11.659 1.00 76.00 135 ARG A CA 1
ATOM 1091 C C . ARG A 1 135 ? -16.297 -3.379 10.612 1.00 76.00 135 ARG A C 1
ATOM 1093 O O . ARG A 1 135 ? -15.869 -3.921 9.602 1.00 76.00 135 ARG A O 1
ATOM 1100 N N . ARG A 1 136 ? -17.608 -3.285 10.871 1.00 72.44 136 ARG A N 1
ATOM 1101 C CA . ARG A 1 136 ? -18.631 -3.888 10.004 1.00 72.44 136 ARG A CA 1
ATOM 1102 C C . ARG A 1 136 ? -18.632 -3.189 8.645 1.00 72.44 136 ARG A C 1
ATOM 1104 O O . ARG A 1 136 ? -18.732 -1.966 8.593 1.00 72.44 136 ARG A O 1
ATOM 1111 N N . VAL A 1 137 ? -18.499 -4.001 7.598 1.00 55.53 137 VAL A N 1
ATOM 1112 C CA . VAL A 1 137 ? -18.642 -3.614 6.189 1.00 55.53 137 VAL A CA 1
ATOM 1113 C C . VAL A 1 137 ? -20.117 -3.616 5.819 1.00 55.53 137 VAL A C 1
ATOM 1115 O O . VAL A 1 137 ? -20.817 -4.548 6.281 1.00 55.53 137 VAL A O 1
#

pLDDT: mean 94.62, std 4.88, range [55.53, 98.31]

Foldseek 3Di:
DLPQFDDDPLVSQLVVQLVVVVVPDDPDDDPCRSVVVSVVSCVVSVNRDDPDQDDDVQDDPDPPHGGPVVVLVVRLVSSLVRCLVVCVPPPPDACLVPRVVVSLCCLLPPVPPNVSNVVSVVVCVVVVSVPPGDSDD